Protein AF-C0C318-F1 (afdb_monomer)

Solvent-accessible surface area (backbone atoms only — not comparable to full-atom values): 5158 Å² total; per-residue (Å²): 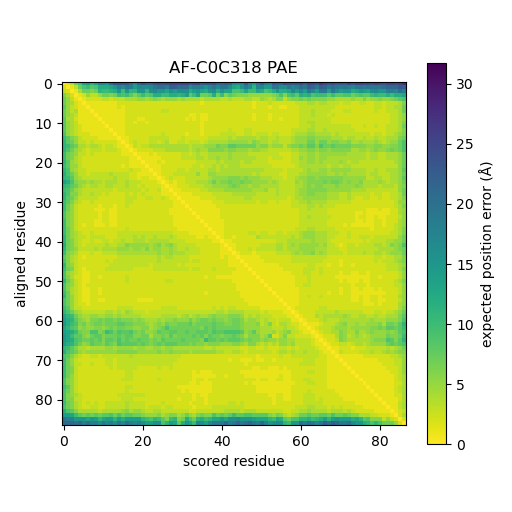132,86,80,73,52,61,55,56,47,51,19,55,76,49,66,44,95,42,62,64,38,59,56,80,40,34,90,83,37,42,70,47,45,42,55,51,59,74,69,53,64,68,83,81,52,56,60,67,46,40,52,51,41,35,23,59,58,67,76,38,60,65,78,76,48,64,80,53,86,47,51,65,53,34,52,52,50,46,45,54,53,52,61,67,67,77,117

Radius of gyration: 12.01 Å; Cα contacts (8 Å, |Δi|>4): 72; chains: 1; bounding box: 34×22×32 Å

Structure (mmCIF, N/CA/C/O backbone):
data_AF-C0C318-F1
#
_entry.id   AF-C0C318-F1
#
loop_
_atom_site.group_PDB
_atom_site.id
_atom_site.type_symbol
_atom_site.label_atom_id
_atom_site.label_alt_id
_atom_site.label_comp_id
_atom_site.label_asym_id
_atom_site.label_entity_id
_atom_site.label_seq_id
_atom_site.pdbx_PDB_ins_code
_atom_site.Cartn_x
_atom_site.Cartn_y
_atom_site.Cartn_z
_atom_site.occupancy
_atom_site.B_iso_or_equiv
_atom_site.auth_seq_id
_atom_site.auth_comp_id
_atom_site.auth_asym_id
_atom_site.auth_atom_id
_atom_site.pdbx_PDB_model_num
ATOM 1 N N . MET A 1 1 ? -19.241 -13.998 -10.034 1.00 41.66 1 MET A N 1
ATOM 2 C CA . MET A 1 1 ? -18.102 -13.164 -10.457 1.00 41.66 1 MET A CA 1
ATOM 3 C C . MET A 1 1 ? -17.192 -13.104 -9.246 1.00 41.66 1 MET A C 1
ATOM 5 O O . MET A 1 1 ? -17.657 -12.643 -8.210 1.00 41.66 1 MET A O 1
ATOM 9 N N . GLU A 1 2 ? -16.013 -13.722 -9.301 1.00 50.62 2 GLU A N 1
ATOM 10 C CA . GLU A 1 2 ? -15.070 -13.684 -8.176 1.00 50.62 2 GLU A CA 1
ATOM 11 C C . GLU A 1 2 ? -14.532 -12.262 -8.031 1.00 50.62 2 GLU A C 1
ATOM 13 O O . GLU A 1 2 ? -14.206 -11.608 -9.024 1.00 50.62 2 GLU A O 1
ATOM 18 N N . LYS A 1 3 ? -14.519 -11.755 -6.797 1.00 63.62 3 LYS A N 1
ATOM 19 C CA . LYS A 1 3 ? -13.93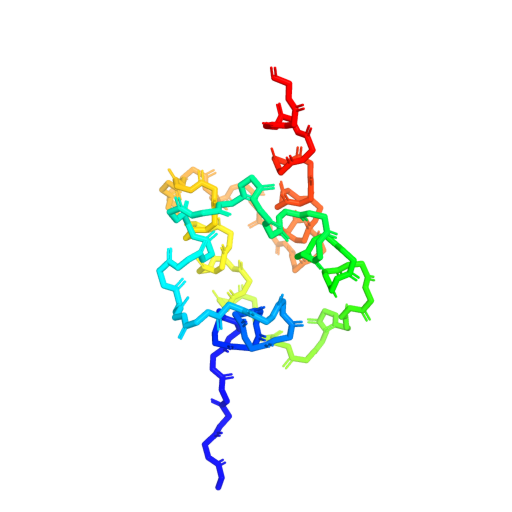3 -10.452 -6.501 1.00 63.62 3 LYS A CA 1
ATOM 20 C C . LYS A 1 3 ? -12.418 -10.619 -6.585 1.00 63.62 3 LYS A C 1
ATOM 22 O O . LYS A 1 3 ? -11.872 -11.469 -5.890 1.00 63.62 3 LYS A O 1
ATOM 27 N N . LYS A 1 4 ? -11.771 -9.842 -7.454 1.00 77.56 4 LYS A N 1
ATOM 28 C CA . LYS A 1 4 ? -10.309 -9.816 -7.570 1.00 77.56 4 LYS A CA 1
ATOM 29 C C . LYS A 1 4 ? -9.700 -9.410 -6.231 1.00 77.56 4 LYS A C 1
ATOM 31 O O . LYS A 1 4 ? -10.258 -8.550 -5.542 1.00 77.56 4 LYS A O 1
ATOM 36 N N . SER A 1 5 ? -8.579 -10.026 -5.874 1.00 89.81 5 SER A N 1
ATOM 37 C CA . SER A 1 5 ? -7.783 -9.583 -4.728 1.00 89.81 5 SER A CA 1
ATOM 38 C C . SER A 1 5 ? -7.308 -8.145 -4.944 1.00 89.81 5 SER A C 1
ATOM 40 O O . SER A 1 5 ? -7.211 -7.664 -6.078 1.00 89.81 5 SER A O 1
ATOM 42 N N . PHE A 1 6 ? -6.985 -7.445 -3.856 1.00 94.62 6 PHE A N 1
ATOM 43 C CA . PHE A 1 6 ? -6.524 -6.062 -3.959 1.00 94.62 6 PHE A CA 1
ATOM 44 C C . PHE A 1 6 ? -5.221 -5.946 -4.771 1.00 94.62 6 PHE A C 1
ATOM 46 O O . PHE A 1 6 ? -5.067 -5.023 -5.566 1.00 94.62 6 PHE A O 1
ATOM 53 N N . LEU A 1 7 ? -4.322 -6.929 -4.662 1.00 94.00 7 LEU A N 1
ATOM 54 C CA . LEU A 1 7 ? -3.104 -6.997 -5.473 1.00 94.00 7 LEU A CA 1
ATOM 55 C C . LEU A 1 7 ? -3.395 -7.197 -6.965 1.00 94.00 7 LEU A C 1
ATOM 57 O O . LEU A 1 7 ? -2.784 -6.536 -7.801 1.00 94.00 7 LEU A O 1
ATOM 61 N N . GLU A 1 8 ? -4.339 -8.067 -7.321 1.00 93.25 8 GLU A N 1
ATOM 62 C CA . GLU A 1 8 ? -4.737 -8.255 -8.722 1.00 93.25 8 GLU A CA 1
ATOM 63 C C . GLU A 1 8 ? -5.381 -6.998 -9.307 1.00 93.25 8 GLU A C 1
ATOM 65 O O . GLU A 1 8 ? -5.128 -6.662 -10.464 1.00 93.25 8 GLU A O 1
ATOM 70 N N . TYR A 1 9 ? -6.181 -6.290 -8.506 1.00 93.69 9 TYR A N 1
ATOM 71 C CA . TYR A 1 9 ? -6.723 -4.987 -8.880 1.00 93.69 9 TYR A CA 1
ATOM 72 C C . TYR A 1 9 ? -5.602 -3.978 -9.149 1.00 93.69 9 TYR A C 1
ATOM 74 O O . TYR A 1 9 ? -5.566 -3.390 -10.227 1.00 93.69 9 TYR A O 1
ATOM 82 N N . LEU A 1 10 ? -4.646 -3.830 -8.227 1.00 94.12 10 LEU A N 1
ATOM 83 C CA . LEU A 1 10 ? -3.519 -2.909 -8.400 1.00 94.12 10 LEU A CA 1
ATOM 84 C C . LEU A 1 10 ? -2.690 -3.241 -9.646 1.00 94.12 10 LEU A C 1
ATOM 86 O O . LEU A 1 10 ? -2.333 -2.335 -10.395 1.00 94.12 10 LEU A O 1
ATOM 90 N N . ALA A 1 11 ? -2.406 -4.524 -9.891 1.00 93.44 11 ALA A N 1
ATOM 91 C CA . ALA A 1 11 ? -1.654 -4.960 -11.066 1.00 93.44 11 ALA A CA 1
ATOM 92 C C . ALA A 1 11 ? -2.394 -4.610 -12.362 1.00 93.44 11 ALA A C 1
ATOM 94 O O . ALA A 1 11 ? -1.797 -4.068 -13.292 1.00 93.44 11 ALA A O 1
ATOM 95 N N . GLN A 1 12 ? -3.698 -4.883 -12.412 1.00 93.12 12 GLN A N 1
ATOM 96 C CA . GLN A 1 12 ? -4.514 -4.584 -13.580 1.00 93.12 12 GLN A CA 1
ATOM 97 C C 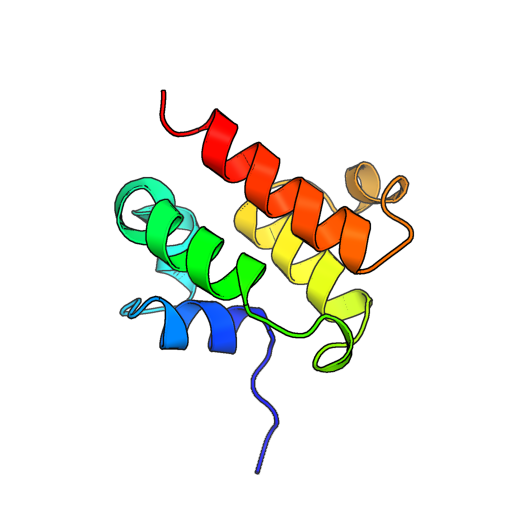. GLN A 1 12 ? -4.594 -3.079 -13.845 1.00 93.12 12 GLN A C 1
ATOM 99 O O . GLN A 1 12 ? -4.345 -2.649 -14.970 1.00 93.12 12 GLN A O 1
ATOM 104 N N . GLU A 1 13 ? -4.934 -2.284 -12.832 1.00 94.12 13 GLU A N 1
ATOM 105 C CA . GLU A 1 13 ? -5.132 -0.843 -13.001 1.00 94.12 13 GLU A CA 1
ATOM 106 C C . GLU A 1 13 ? -3.814 -0.117 -13.297 1.00 94.12 13 GLU A C 1
ATOM 108 O O . GLU A 1 13 ? -3.789 0.841 -14.069 1.00 94.12 13 GLU A O 1
ATOM 113 N N . ALA A 1 14 ? -2.686 -0.601 -12.763 1.00 92.12 14 ALA A N 1
ATOM 114 C CA . ALA A 1 14 ? -1.367 -0.061 -13.091 1.00 92.12 14 ALA A CA 1
ATOM 115 C C . ALA A 1 14 ? -0.908 -0.428 -14.514 1.00 92.12 14 ALA A C 1
ATOM 117 O O . ALA A 1 14 ? 0.030 0.192 -15.030 1.00 92.12 14 ALA A O 1
ATOM 118 N N . GLY A 1 15 ? -1.561 -1.407 -15.152 1.00 92.00 15 GLY A N 1
ATOM 119 C CA . GLY A 1 15 ? -1.192 -1.936 -16.463 1.00 92.00 15 GLY A CA 1
ATOM 120 C C . GLY A 1 15 ? 0.004 -2.888 -16.421 1.00 92.00 15 GLY A C 1
ATOM 121 O O . GLY A 1 15 ? 0.760 -2.946 -17.389 1.00 92.00 15 GLY A O 1
ATOM 122 N N . CYS A 1 16 ? 0.207 -3.590 -15.304 1.00 91.00 16 CYS A N 1
ATOM 123 C CA . CYS A 1 16 ? 1.226 -4.628 -15.179 1.00 91.00 16 CYS A CA 1
ATOM 124 C C . CYS A 1 16 ? 0.886 -5.845 -16.055 1.00 91.00 16 CYS A C 1
ATOM 126 O O . CYS A 1 16 ? -0.280 -6.224 -16.174 1.00 91.00 16 CYS A O 1
ATOM 128 N N . ASP A 1 17 ? 1.908 -6.507 -16.603 1.00 86.19 17 ASP A N 1
ATOM 129 C CA . ASP A 1 17 ? 1.724 -7.745 -17.371 1.00 86.19 17 ASP A CA 1
ATOM 130 C C . ASP A 1 17 ? 1.385 -8.920 -16.436 1.00 86.19 17 ASP A C 1
ATOM 132 O O . ASP A 1 17 ? 0.660 -9.848 -16.805 1.00 86.19 17 ASP A O 1
ATOM 136 N N . CYS A 1 18 ? 1.904 -8.883 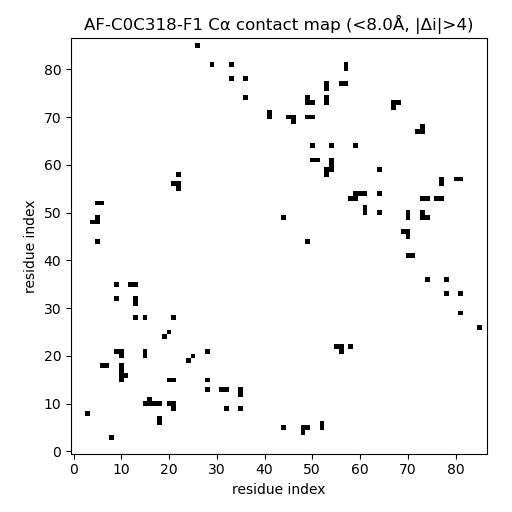-15.205 1.00 88.62 18 CYS A N 1
ATOM 137 C CA . CYS A 1 18 ? 1.639 -9.876 -14.171 1.00 88.62 18 CYS A CA 1
ATOM 138 C C . CYS A 1 18 ? 1.720 -9.291 -12.751 1.00 88.62 18 CYS A C 1
ATOM 140 O O . CYS A 1 18 ? 2.339 -8.255 -12.515 1.00 88.62 18 CYS A O 1
ATOM 142 N N . LEU A 1 19 ? 1.142 -9.997 -11.770 1.00 91.19 19 LEU A N 1
ATOM 143 C CA . LEU A 1 19 ? 1.143 -9.571 -10.362 1.00 91.19 19 LEU A CA 1
ATOM 144 C C . LEU A 1 19 ? 2.567 -9.370 -9.820 1.00 91.19 19 LEU A C 1
ATOM 146 O O . LEU A 1 19 ? 2.812 -8.422 -9.082 1.00 91.19 19 LEU A O 1
ATOM 150 N N . SER A 1 20 ? 3.532 -10.198 -10.235 1.00 90.50 20 SER A N 1
ATOM 151 C CA . SER A 1 20 ? 4.928 -10.048 -9.814 1.00 90.50 20 SER A CA 1
ATOM 152 C C . SER A 1 20 ? 5.583 -8.742 -10.262 1.00 90.50 20 SER A C 1
ATOM 154 O O . SER A 1 20 ? 6.539 -8.312 -9.618 1.00 90.50 20 SER A O 1
ATOM 156 N N . ASP A 1 21 ? 5.079 -8.070 -11.302 1.00 90.50 21 ASP A N 1
ATOM 157 C CA . ASP A 1 21 ? 5.622 -6.774 -11.730 1.00 90.50 21 ASP A CA 1
ATOM 158 C C . ASP A 1 21 ? 5.397 -5.679 -10.684 1.00 90.50 21 ASP A C 1
ATOM 160 O O . ASP A 1 21 ? 6.228 -4.774 -10.573 1.00 90.50 21 ASP A O 1
ATOM 164 N N . LEU A 1 22 ? 4.350 -5.806 -9.856 1.00 89.69 22 LEU A N 1
ATOM 165 C CA . LEU A 1 22 ? 4.109 -4.919 -8.715 1.00 89.69 22 LEU A CA 1
ATOM 166 C C . LEU A 1 22 ? 5.256 -4.920 -7.703 1.00 89.69 22 LEU A C 1
ATOM 168 O O . LEU A 1 22 ? 5.352 -3.979 -6.924 1.00 89.69 22 LEU A O 1
ATOM 172 N N . ARG A 1 23 ? 6.102 -5.959 -7.684 1.00 87.69 23 ARG A N 1
ATOM 173 C CA . ARG A 1 23 ? 7.291 -6.050 -6.824 1.00 87.69 23 ARG A CA 1
ATOM 174 C C . ARG A 1 23 ? 8.587 -5.954 -7.625 1.00 87.69 23 ARG A C 1
ATOM 176 O O . ARG A 1 23 ? 9.488 -5.217 -7.249 1.00 87.69 23 ARG A O 1
ATOM 183 N N . LEU A 1 24 ? 8.686 -6.674 -8.741 1.00 88.50 24 LEU A N 1
ATOM 184 C CA . LEU A 1 24 ? 9.930 -6.817 -9.506 1.00 88.50 24 LEU A CA 1
ATOM 185 C C . LEU A 1 24 ? 10.231 -5.632 -10.433 1.00 88.50 24 LEU A C 1
ATOM 187 O O . LEU A 1 24 ? 11.378 -5.461 -10.837 1.00 88.50 24 LEU A O 1
ATOM 191 N N . ARG A 1 25 ? 9.220 -4.834 -10.798 1.00 88.50 25 ARG A N 1
ATOM 192 C CA . ARG A 1 25 ? 9.352 -3.691 -11.720 1.00 88.50 25 ARG A CA 1
ATOM 193 C C . ARG A 1 25 ? 8.785 -2.405 -11.127 1.00 88.50 25 ARG A C 1
ATOM 195 O O . ARG A 1 25 ? 8.281 -1.551 -11.850 1.00 88.50 25 ARG A O 1
ATOM 202 N N . GLN A 1 26 ? 8.861 -2.250 -9.808 1.00 86.00 26 GLN A N 1
ATOM 203 C CA . GLN A 1 26 ? 8.250 -1.119 -9.103 1.00 86.00 26 GLN A CA 1
ATOM 204 C C . GLN A 1 26 ? 8.682 0.249 -9.613 1.00 86.00 26 GLN A C 1
ATOM 206 O O . GLN A 1 26 ? 7.859 1.153 -9.667 1.00 86.00 26 GLN A O 1
ATOM 211 N N . GLU A 1 27 ? 9.927 0.414 -10.048 1.00 87.38 27 GLU A N 1
ATOM 212 C CA . GLU A 1 27 ? 10.403 1.679 -10.621 1.00 87.38 27 GLU A CA 1
ATOM 213 C C . GLU A 1 27 ? 9.561 2.121 -11.830 1.00 87.38 27 GLU A C 1
ATOM 215 O O . GLU A 1 27 ? 9.261 3.303 -11.983 1.00 87.38 27 GLU A O 1
ATOM 220 N N . GLN A 1 28 ? 9.100 1.165 -12.641 1.00 89.50 28 GLN A N 1
ATOM 221 C CA . GLN A 1 28 ? 8.282 1.414 -13.827 1.00 89.50 28 GLN A CA 1
ATOM 222 C C . GLN A 1 28 ? 6.830 1.785 -13.480 1.00 89.50 28 GLN A C 1
ATOM 224 O O . GLN A 1 28 ? 6.194 2.538 -14.219 1.00 89.50 28 GLN A O 1
ATOM 229 N N . TRP A 1 29 ? 6.298 1.259 -12.373 1.00 89.81 29 TRP A N 1
ATOM 230 C CA . TRP A 1 29 ? 4.863 1.318 -12.060 1.00 89.81 29 TRP A CA 1
ATOM 231 C C . TRP A 1 29 ? 4.526 2.157 -10.824 1.00 89.81 29 TRP A C 1
ATOM 233 O O . TRP A 1 29 ? 3.367 2.517 -10.650 1.00 89.81 29 TRP A O 1
ATOM 243 N N . SER A 1 30 ? 5.509 2.526 -9.999 1.00 90.12 30 SER A N 1
ATOM 244 C CA . SER A 1 30 ? 5.320 3.205 -8.706 1.00 90.12 30 SER A CA 1
ATOM 245 C C . SER A 1 30 ? 4.445 4.451 -8.805 1.00 90.12 30 SER A C 1
ATOM 247 O O . SER A 1 30 ? 3.524 4.609 -8.015 1.00 90.12 30 SER A O 1
ATOM 249 N N . SER A 1 31 ? 4.672 5.316 -9.797 1.00 91.62 31 SER A N 1
ATOM 250 C CA . SER A 1 31 ? 3.850 6.518 -9.993 1.00 91.62 31 SER A CA 1
ATOM 251 C C . SER A 1 31 ? 2.387 6.193 -10.304 1.00 91.62 31 SER A C 1
ATOM 253 O O . SER A 1 31 ? 1.510 6.853 -9.762 1.00 91.62 31 SER A O 1
ATOM 255 N N . ARG A 1 32 ? 2.121 5.157 -11.111 1.00 93.94 32 ARG A N 1
ATOM 256 C CA . ARG A 1 32 ? 0.749 4.706 -11.399 1.00 93.94 32 ARG A CA 1
ATOM 257 C C . ARG A 1 32 ? 0.111 4.057 -10.178 1.00 93.94 32 ARG A C 1
ATOM 259 O O . ARG A 1 32 ? -1.038 4.336 -9.874 1.00 93.94 32 ARG A O 1
ATOM 266 N N . ILE A 1 33 ? 0.860 3.223 -9.457 1.00 93.50 33 ILE A N 1
ATOM 267 C CA . ILE A 1 33 ? 0.365 2.566 -8.243 1.00 93.50 33 ILE A CA 1
ATOM 268 C C . ILE A 1 33 ? 0.012 3.611 -7.179 1.00 93.50 33 ILE A C 1
ATOM 270 O O . ILE A 1 33 ? -1.043 3.502 -6.564 1.00 93.50 33 ILE A O 1
ATOM 274 N N . ILE A 1 34 ? 0.834 4.650 -7.001 1.00 95.06 34 ILE A N 1
ATOM 275 C CA . ILE A 1 34 ? 0.527 5.772 -6.102 1.00 95.06 34 ILE A CA 1
ATOM 276 C C . ILE A 1 34 ? -0.766 6.473 -6.533 1.00 95.06 34 ILE A C 1
ATOM 278 O O . ILE A 1 34 ? -1.652 6.632 -5.703 1.00 95.06 34 ILE A O 1
ATOM 282 N N . GLU A 1 35 ? -0.915 6.824 -7.813 1.00 95.56 35 GLU A N 1
ATOM 283 C CA . GLU A 1 35 ? -2.133 7.469 -8.329 1.00 95.56 35 GLU A CA 1
ATOM 284 C C . GLU A 1 35 ? -3.388 6.609 -8.084 1.00 95.56 35 GLU A C 1
ATOM 286 O O . GLU A 1 35 ? -4.420 7.109 -7.632 1.00 95.56 35 GLU A O 1
ATOM 291 N N . ILE A 1 36 ? -3.302 5.296 -8.314 1.00 95.44 36 ILE A N 1
ATOM 292 C CA . ILE A 1 36 ? -4.399 4.357 -8.034 1.00 95.44 36 ILE A CA 1
ATOM 293 C C . ILE A 1 36 ? -4.712 4.332 -6.538 1.00 95.44 36 ILE A C 1
ATOM 295 O O . ILE A 1 36 ? -5.876 4.414 -6.147 1.00 95.44 36 ILE A O 1
ATOM 299 N N . LEU A 1 37 ? -3.684 4.245 -5.690 1.00 95.50 37 LEU A N 1
ATOM 300 C CA . LEU A 1 37 ? -3.846 4.238 -4.240 1.00 95.50 37 LEU A CA 1
ATOM 301 C C . LEU A 1 37 ? -4.462 5.539 -3.738 1.00 95.50 37 LEU A C 1
ATOM 303 O O . LEU A 1 37 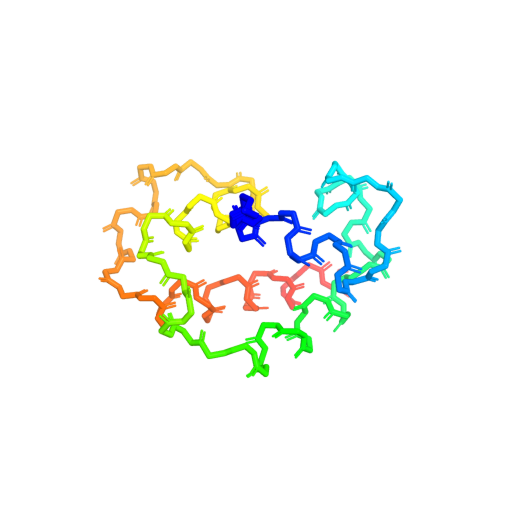? -5.304 5.480 -2.851 1.00 95.50 37 LEU A O 1
ATOM 307 N N . GLU A 1 38 ? -4.099 6.698 -4.283 1.00 95.19 38 GLU A N 1
ATOM 308 C CA . GLU A 1 38 ? -4.679 7.992 -3.913 1.00 95.19 38 GLU A CA 1
ATOM 309 C C . GLU A 1 38 ? -6.186 8.041 -4.191 1.00 95.19 38 GLU A C 1
ATOM 311 O O . GLU A 1 38 ? -6.934 8.527 -3.336 1.00 95.19 38 GLU A O 1
ATOM 316 N N . ASN A 1 39 ? -6.628 7.451 -5.305 1.00 95.12 39 ASN A N 1
ATOM 317 C CA . ASN A 1 39 ? -8.016 7.490 -5.768 1.00 95.12 39 ASN A CA 1
ATOM 318 C C . ASN A 1 39 ? -8.897 6.326 -5.284 1.00 95.12 39 ASN A C 1
ATOM 320 O O . ASN A 1 39 ? -10.119 6.468 -5.281 1.00 95.12 39 ASN A O 1
ATOM 324 N N . VAL A 1 40 ? -8.324 5.189 -4.872 1.00 93.81 40 VAL A N 1
ATOM 325 C CA . VAL A 1 40 ? -9.120 4.048 -4.391 1.00 93.81 40 VAL A CA 1
ATOM 326 C C . VAL A 1 40 ? -9.810 4.378 -3.063 1.00 93.81 40 VAL A C 1
ATOM 328 O O . VAL A 1 40 ? -9.194 4.925 -2.136 1.00 93.81 40 VAL A O 1
ATOM 331 N N . ASP A 1 41 ? -11.091 4.019 -2.964 1.00 93.06 41 ASP A N 1
ATOM 332 C CA . ASP A 1 41 ? -11.837 4.080 -1.712 1.00 93.06 41 ASP A CA 1
ATOM 333 C C . ASP A 1 41 ? -11.366 2.948 -0.787 1.00 93.06 41 ASP A C 1
ATOM 335 O O . ASP A 1 41 ? -11.389 1.763 -1.129 1.00 93.06 41 ASP A O 1
ATOM 339 N N . THR A 1 42 ? -10.935 3.313 0.421 1.00 91.81 42 THR A N 1
ATOM 340 C CA . THR A 1 42 ? -10.475 2.355 1.430 1.00 91.81 42 THR A CA 1
ATOM 341 C C . THR A 1 42 ? -11.559 1.358 1.838 1.00 91.81 42 THR A C 1
ATOM 343 O O . THR A 1 42 ? -11.229 0.270 2.312 1.00 91.81 42 THR A O 1
ATOM 346 N N . GLU A 1 43 ? -12.839 1.675 1.638 1.00 92.50 43 GLU A N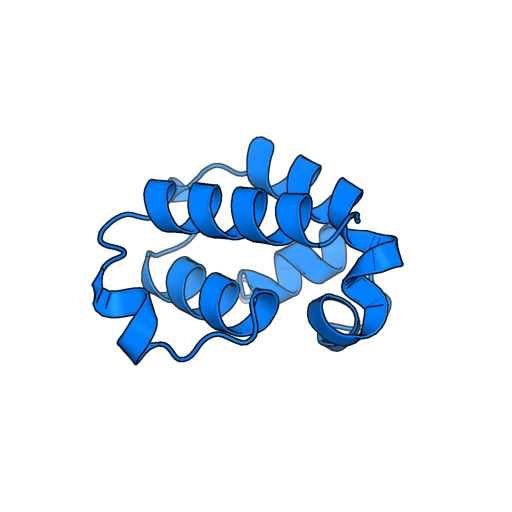 1
ATOM 347 C CA . GLU A 1 43 ? -13.952 0.784 1.972 1.00 92.50 43 GLU A CA 1
ATOM 348 C C . GLU A 1 43 ? -14.223 -0.311 0.934 1.00 92.50 43 GLU A C 1
ATOM 350 O O . GLU A 1 43 ? -14.908 -1.285 1.258 1.00 92.50 43 GLU A O 1
ATOM 355 N N . GLU A 1 44 ? -13.620 -0.247 -0.258 1.00 92.06 44 GLU A N 1
ATOM 356 C CA . GLU A 1 44 ? -13.768 -1.304 -1.266 1.00 92.06 44 GLU A CA 1
ATOM 357 C C . GLU A 1 44 ? -13.120 -2.628 -0.852 1.00 92.06 44 GLU A C 1
ATOM 359 O O . GLU A 1 44 ? -13.597 -3.695 -1.249 1.00 92.06 44 GLU A O 1
ATOM 364 N N . TYR A 1 45 ? -12.072 -2.582 -0.030 1.00 93.31 45 TYR A N 1
ATOM 365 C CA . TYR A 1 45 ? -11.303 -3.753 0.393 1.00 93.31 45 TYR A CA 1
ATOM 366 C C . TYR A 1 45 ? -11.288 -3.897 1.916 1.00 93.31 45 TYR A C 1
ATOM 368 O O . TYR A 1 45 ? -11.380 -2.917 2.671 1.00 93.31 45 TYR A O 1
ATOM 376 N N . VAL A 1 46 ? -11.199 -5.140 2.395 1.00 94.19 46 VAL A N 1
ATOM 377 C CA . VAL A 1 46 ? -11.131 -5.402 3.839 1.00 94.19 46 VAL A CA 1
ATOM 378 C C . VAL A 1 46 ? -9.723 -5.121 4.354 1.00 94.19 46 VAL A C 1
ATOM 380 O O . VAL A 1 46 ? -8.754 -5.091 3.604 1.00 94.19 46 VAL A O 1
ATOM 383 N N . PHE A 1 47 ? -9.582 -4.899 5.660 1.00 94.12 47 PHE A N 1
ATOM 384 C CA . PHE A 1 47 ? -8.288 -4.523 6.236 1.00 94.12 47 PHE A CA 1
ATOM 385 C C . PHE A 1 47 ? -7.186 -5.582 6.035 1.00 94.12 47 PHE A C 1
ATOM 387 O O . PHE A 1 47 ? -6.017 -5.223 5.916 1.00 94.12 47 PHE A O 1
ATOM 394 N N . SER A 1 48 ? -7.544 -6.869 5.951 1.00 92.12 48 SER A N 1
ATOM 395 C CA . SER A 1 48 ? -6.588 -7.937 5.627 1.00 92.12 48 SER A CA 1
ATOM 396 C C . SER A 1 48 ? -5.979 -7.775 4.236 1.00 92.12 48 SER A C 1
ATOM 398 O O . SER A 1 48 ? -4.775 -7.958 4.103 1.00 92.12 48 SER A O 1
ATOM 400 N N . ASP A 1 49 ? -6.771 -7.356 3.245 1.00 94.50 49 ASP A N 1
ATOM 401 C CA . ASP A 1 49 ? -6.297 -7.140 1.872 1.00 94.50 49 ASP A CA 1
ATOM 402 C C . ASP A 1 49 ? -5.282 -5.993 1.830 1.00 94.50 49 ASP A C 1
ATOM 404 O O . ASP A 1 49 ? -4.253 -6.076 1.166 1.00 94.50 49 ASP A O 1
ATOM 408 N N . TRP A 1 50 ? -5.549 -4.927 2.592 1.00 95.06 50 TRP A N 1
ATOM 409 C CA . TRP A 1 50 ? -4.627 -3.804 2.744 1.00 95.06 50 TRP A CA 1
ATOM 410 C C . TRP A 1 50 ? -3.312 -4.237 3.395 1.00 95.06 50 TRP A C 1
ATOM 412 O O . TRP A 1 50 ? -2.252 -3.892 2.885 1.00 95.06 50 TRP A O 1
ATOM 422 N N . LYS A 1 51 ? -3.358 -5.029 4.476 1.00 93.44 51 LYS A N 1
ATOM 423 C CA . LYS A 1 51 ? -2.144 -5.559 5.120 1.00 93.44 51 LYS A CA 1
ATOM 424 C C . LYS A 1 51 ? -1.339 -6.471 4.196 1.00 93.44 51 LYS A C 1
ATOM 426 O O . LYS A 1 51 ? -0.113 -6.374 4.174 1.00 93.44 51 LYS A O 1
ATOM 431 N N . GLU A 1 52 ? -2.011 -7.342 3.449 1.00 93.31 52 GLU A N 1
ATOM 432 C CA . GLU A 1 52 ? -1.374 -8.217 2.465 1.00 93.31 52 GLU A CA 1
ATOM 433 C C . GLU A 1 52 ? -0.701 -7.399 1.361 1.00 93.31 52 GLU A C 1
ATOM 435 O O . GLU A 1 52 ? 0.482 -7.601 1.085 1.00 93.31 52 GLU A O 1
ATOM 440 N N . ALA A 1 53 ? -1.412 -6.423 0.790 1.00 94.56 53 ALA A N 1
ATOM 441 C CA . ALA A 1 53 ? -0.865 -5.550 -0.238 1.00 94.56 53 ALA A CA 1
ATOM 442 C C . ALA A 1 53 ? 0.323 -4.733 0.276 1.00 94.56 53 ALA A C 1
ATOM 444 O O . ALA A 1 53 ? 1.333 -4.636 -0.419 1.00 94.56 53 ALA A O 1
ATOM 445 N N . THR A 1 54 ? 0.248 -4.203 1.502 1.00 95.12 54 THR A N 1
ATOM 446 C CA . THR A 1 54 ? 1.381 -3.522 2.133 1.00 95.12 54 THR A CA 1
ATOM 447 C C . THR A 1 54 ? 2.581 -4.454 2.233 1.00 95.12 54 THR A C 1
ATOM 449 O O . THR A 1 54 ? 3.637 -4.121 1.708 1.00 95.12 54 THR A O 1
ATOM 452 N N . SER A 1 55 ? 2.412 -5.636 2.829 1.00 94.50 55 SER A N 1
ATOM 453 C CA . SER A 1 55 ? 3.500 -6.605 2.991 1.00 94.50 55 SER A CA 1
ATOM 454 C C . SER A 1 55 ? 4.140 -6.980 1.655 1.00 94.50 55 SER A C 1
ATOM 456 O O . SER A 1 55 ? 5.365 -6.963 1.525 1.00 94.50 55 SER A O 1
ATOM 458 N N . TYR A 1 56 ? 3.311 -7.242 0.644 1.00 94.31 56 TYR A N 1
ATOM 459 C CA . TYR A 1 56 ? 3.755 -7.633 -0.687 1.00 94.31 56 TYR A CA 1
ATOM 460 C C . TYR A 1 56 ? 4.523 -6.520 -1.410 1.00 94.31 56 TYR A C 1
ATOM 462 O O . TYR A 1 56 ? 5.585 -6.767 -1.985 1.00 94.31 56 TYR A O 1
ATOM 470 N N . LEU A 1 57 ? 3.988 -5.295 -1.395 1.00 93.12 57 LEU A N 1
ATOM 471 C CA . LEU A 1 57 ? 4.559 -4.160 -2.116 1.00 93.12 57 LEU A CA 1
ATOM 472 C C . LEU A 1 57 ? 5.822 -3.634 -1.439 1.00 93.12 57 LEU A C 1
ATOM 474 O O . LEU A 1 57 ? 6.763 -3.258 -2.125 1.00 93.12 57 LEU A O 1
ATOM 478 N N . THR A 1 58 ? 5.878 -3.611 -0.113 1.00 91.69 58 THR A N 1
ATOM 479 C CA . THR A 1 58 ? 7.023 -3.029 0.600 1.00 91.69 58 THR A CA 1
ATOM 480 C C . THR A 1 58 ? 8.069 -4.069 0.998 1.00 91.69 58 THR A C 1
ATOM 482 O O . THR A 1 58 ? 9.035 -3.727 1.683 1.00 91.69 58 THR A O 1
ATOM 485 N N . ASP A 1 59 ? 7.870 -5.332 0.599 1.00 90.25 59 ASP A N 1
ATOM 486 C CA . ASP A 1 59 ? 8.675 -6.495 0.999 1.00 90.25 59 ASP A CA 1
ATOM 487 C C . ASP A 1 59 ? 8.913 -6.533 2.517 1.00 90.25 59 ASP A C 1
ATOM 489 O O . ASP A 1 59 ? 10.017 -6.763 3.009 1.00 90.25 59 ASP A O 1
ATOM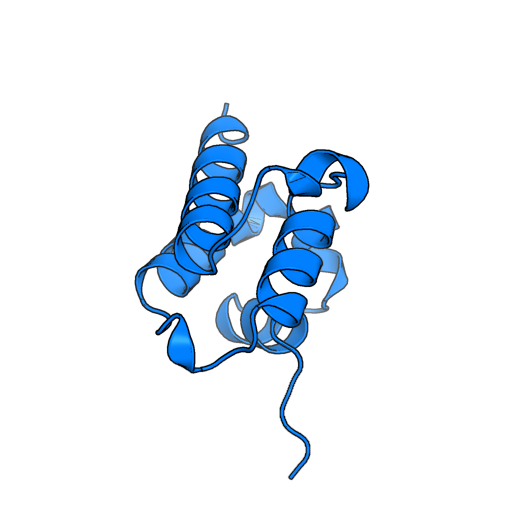 493 N N . THR A 1 60 ? 7.870 -6.179 3.269 1.00 89.88 60 THR A N 1
ATOM 494 C CA . THR A 1 60 ? 7.916 -6.021 4.723 1.00 89.88 60 THR A CA 1
ATOM 495 C C . THR A 1 60 ? 7.103 -7.124 5.373 1.00 89.88 60 THR A C 1
ATOM 497 O O . THR A 1 60 ? 5.940 -7.334 5.027 1.00 89.88 60 THR A O 1
ATOM 500 N N . ASP A 1 61 ? 7.694 -7.812 6.347 1.00 87.31 61 ASP A N 1
ATOM 501 C CA . ASP A 1 61 ? 7.006 -8.853 7.106 1.00 87.31 61 ASP A CA 1
ATOM 502 C C . ASP A 1 61 ? 5.746 -8.326 7.804 1.00 87.31 61 ASP A C 1
ATOM 504 O O . ASP A 1 61 ? 5.744 -7.256 8.419 1.00 87.31 61 ASP A O 1
ATOM 508 N N . LEU A 1 62 ? 4.678 -9.129 7.788 1.00 82.94 62 LEU A N 1
ATOM 509 C CA . LEU A 1 62 ? 3.400 -8.785 8.422 1.00 82.94 62 LEU A CA 1
ATOM 510 C C . LEU A 1 62 ? 3.531 -8.465 9.920 1.00 82.94 62 LEU A C 1
ATOM 512 O O . LEU A 1 62 ? 2.772 -7.643 10.427 1.00 82.94 62 LEU A O 1
ATOM 516 N N . SER A 1 63 ? 4.502 -9.066 10.614 1.00 82.25 63 SER A N 1
ATOM 517 C CA . SER A 1 63 ? 4.785 -8.796 12.032 1.00 82.25 63 SER A CA 1
ATOM 518 C C . SER A 1 63 ? 5.313 -7.379 12.275 1.00 82.25 63 SER A C 1
ATOM 520 O O . SER A 1 63 ? 5.035 -6.782 13.312 1.00 82.25 63 SER A O 1
ATOM 522 N N . ILE A 1 64 ? 6.032 -6.797 11.310 1.00 80.81 64 ILE A N 1
ATOM 523 C CA . ILE A 1 64 ? 6.488 -5.400 11.360 1.00 80.81 64 ILE A CA 1
ATOM 524 C C . ILE A 1 64 ? 5.292 -4.459 11.139 1.00 80.81 64 ILE A C 1
ATOM 526 O O . ILE A 1 64 ? 5.214 -3.382 11.732 1.00 80.81 64 ILE A O 1
ATOM 530 N N . LEU A 1 65 ? 4.305 -4.900 10.354 1.00 84.12 65 LEU A N 1
ATOM 531 C CA . LEU A 1 65 ? 3.067 -4.171 10.063 1.00 84.12 65 LEU A CA 1
ATOM 532 C C . LEU A 1 65 ? 2.018 -4.270 11.185 1.00 84.12 65 LEU A C 1
ATOM 534 O O . LEU A 1 65 ? 0.900 -3.770 11.036 1.00 84.12 65 LEU A O 1
ATOM 538 N N . ASP A 1 66 ? 2.341 -4.870 12.334 1.00 83.50 66 ASP A N 1
ATOM 539 C CA . ASP A 1 66 ? 1.436 -4.903 13.489 1.00 83.50 66 ASP A CA 1
ATOM 540 C C . ASP A 1 66 ? 1.163 -3.516 14.082 1.00 83.50 66 ASP A C 1
ATOM 542 O O . ASP A 1 66 ? 0.137 -3.328 14.744 1.00 83.50 66 ASP A O 1
ATOM 546 N N . GLY A 1 67 ? 2.023 -2.533 13.800 1.00 86.00 67 GLY A N 1
ATOM 547 C CA . GLY A 1 67 ? 1.787 -1.122 14.112 1.00 86.00 67 GLY A CA 1
ATOM 548 C C . GLY A 1 67 ? 0.666 -0.478 13.289 1.00 86.00 67 GLY A C 1
ATOM 549 O O . GLY A 1 67 ? 0.058 0.476 13.759 1.00 86.00 67 GLY A O 1
ATOM 550 N N . ILE A 1 68 ? 0.340 -1.023 12.112 1.00 92.81 68 ILE A N 1
ATOM 551 C CA . ILE A 1 68 ? -0.734 -0.530 11.243 1.00 92.81 68 ILE A CA 1
ATOM 552 C C . ILE A 1 68 ? -2.068 -1.074 11.760 1.00 92.81 68 ILE A C 1
ATOM 554 O O . ILE A 1 68 ? -2.258 -2.295 11.860 1.00 92.81 68 ILE A O 1
ATOM 558 N N . LYS A 1 69 ? -2.998 -0.177 12.104 1.00 92.69 69 LYS A N 1
ATOM 559 C CA . LYS A 1 69 ? -4.304 -0.503 12.704 1.00 92.69 69 LYS A CA 1
ATOM 560 C C . LYS A 1 69 ? -5.485 -0.161 11.803 1.00 92.69 69 LYS A C 1
ATOM 562 O O . LYS A 1 69 ? -6.587 -0.649 12.049 1.00 92.69 69 LYS A O 1
ATOM 567 N N . THR A 1 70 ? -5.271 0.650 10.773 1.00 95.19 70 THR A N 1
ATOM 568 C CA . THR A 1 70 ? -6.331 1.131 9.884 1.00 95.19 70 THR A CA 1
ATOM 569 C C . THR A 1 70 ? -5.959 0.986 8.410 1.00 95.19 70 THR A C 1
ATOM 571 O O . THR A 1 70 ? -4.789 1.005 8.032 1.00 95.19 70 THR A O 1
ATOM 574 N N . LYS A 1 71 ? -6.979 0.878 7.549 1.00 95.88 71 LYS A N 1
ATOM 575 C CA . LYS A 1 71 ? -6.804 0.838 6.085 1.00 95.88 71 LYS A CA 1
ATOM 576 C C . LYS A 1 71 ? -6.113 2.102 5.559 1.00 95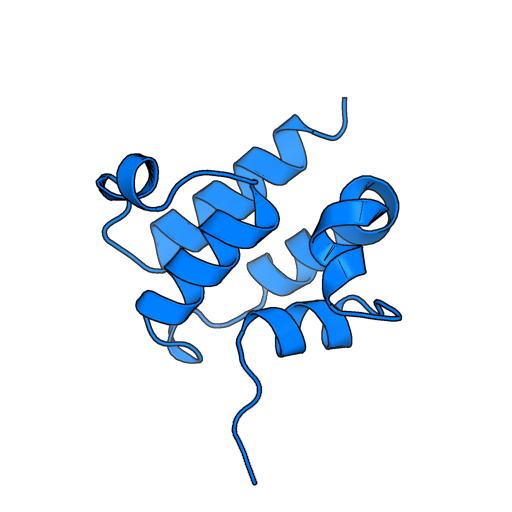.88 71 LYS A C 1
ATOM 578 O O . LYS A 1 71 ? -5.313 2.034 4.635 1.00 95.88 71 LYS A O 1
ATOM 583 N N . LYS A 1 72 ? -6.394 3.247 6.190 1.00 95.31 72 LYS A N 1
ATOM 584 C CA . LYS A 1 72 ? -5.772 4.533 5.869 1.00 95.31 72 LYS A CA 1
ATOM 585 C C . LYS A 1 72 ? -4.271 4.528 6.168 1.00 95.31 72 LYS A C 1
ATOM 587 O O . LYS A 1 72 ? -3.500 4.884 5.289 1.00 95.31 72 LYS A O 1
ATOM 592 N N . GLU A 1 73 ? -3.862 4.054 7.345 1.00 95.50 73 GLU A N 1
ATOM 593 C CA . GLU A 1 73 ? -2.436 3.915 7.684 1.00 95.50 73 GLU A CA 1
ATOM 594 C C . GLU A 1 73 ? -1.717 2.954 6.726 1.00 95.50 73 GLU A C 1
ATOM 596 O O . GLU A 1 73 ? -0.588 3.218 6.332 1.00 95.50 73 GLU A O 1
ATOM 601 N N . ALA A 1 74 ? -2.370 1.861 6.307 1.00 95.69 74 ALA A N 1
ATOM 602 C CA . ALA A 1 74 ? -1.809 0.938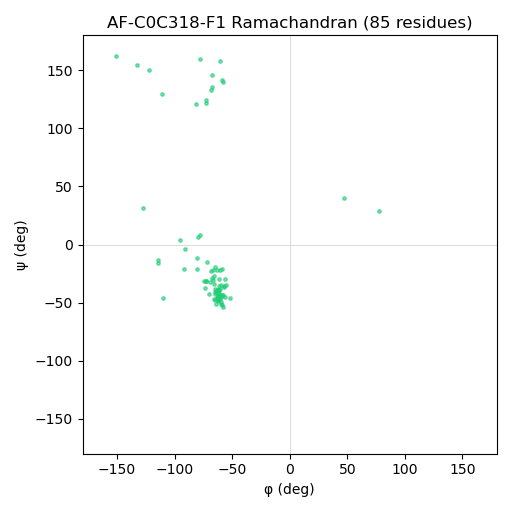 5.317 1.00 95.69 74 ALA A CA 1
ATOM 603 C C . ALA A 1 74 ? -1.581 1.619 3.956 1.00 95.69 74 ALA A C 1
ATOM 605 O O . ALA A 1 74 ? -0.512 1.476 3.362 1.00 95.69 74 ALA A O 1
ATOM 606 N N . LYS A 1 75 ? -2.571 2.391 3.484 1.00 96.44 75 LYS A N 1
ATOM 607 C CA . LYS A 1 75 ? -2.485 3.203 2.260 1.00 96.44 75 LYS A CA 1
ATOM 608 C C . LYS A 1 75 ? -1.346 4.220 2.338 1.00 96.44 75 LYS A C 1
ATOM 610 O O . LYS A 1 75 ? -0.507 4.251 1.442 1.00 96.44 75 LYS A O 1
ATOM 615 N N . GLU A 1 76 ? -1.306 5.016 3.404 1.00 95.69 76 GLU A N 1
ATOM 616 C CA . GLU A 1 76 ? -0.272 6.036 3.625 1.00 95.69 76 GLU A CA 1
ATOM 617 C C . GLU A 1 76 ? 1.125 5.404 3.673 1.00 95.69 76 GLU A C 1
ATOM 619 O O . GLU A 1 76 ? 2.025 5.856 2.970 1.00 95.69 76 GLU A O 1
ATOM 624 N N . TYR A 1 77 ? 1.282 4.282 4.383 1.00 95.50 77 TYR A N 1
ATOM 625 C CA . TYR A 1 77 ? 2.553 3.563 4.462 1.00 95.50 77 TYR A CA 1
ATOM 626 C C . TYR A 1 77 ? 3.063 3.101 3.089 1.00 95.50 77 TYR A C 1
ATOM 628 O O . TYR A 1 77 ? 4.246 3.268 2.792 1.00 95.50 77 TYR A O 1
ATOM 636 N N . ILE A 1 78 ? 2.195 2.533 2.239 1.00 95.06 78 ILE A N 1
ATOM 637 C CA . ILE A 1 78 ? 2.596 2.098 0.890 1.00 95.06 78 ILE A CA 1
ATOM 638 C C . ILE A 1 78 ? 3.066 3.299 0.061 1.00 95.06 78 ILE A C 1
ATOM 640 O O . ILE A 1 78 ? 4.115 3.222 -0.581 1.00 95.06 78 ILE A O 1
ATOM 644 N N . ILE A 1 79 ? 2.311 4.402 0.079 1.00 95.31 79 ILE A N 1
ATOM 645 C CA . ILE A 1 79 ? 2.632 5.609 -0.695 1.00 95.31 79 ILE A CA 1
ATOM 646 C C . ILE A 1 79 ? 3.968 6.206 -0.233 1.00 95.31 79 ILE A C 1
ATOM 648 O O . ILE A 1 79 ? 4.840 6.474 -1.065 1.00 95.31 79 ILE A O 1
ATOM 652 N N . ASP A 1 80 ? 4.160 6.364 1.077 1.00 94.44 80 ASP A N 1
ATOM 653 C CA . ASP A 1 80 ? 5.393 6.905 1.656 1.00 94.44 80 ASP A CA 1
ATOM 654 C C . ASP A 1 80 ? 6.598 6.018 1.333 1.00 94.44 80 ASP A C 1
ATOM 656 O O . ASP A 1 80 ? 7.646 6.508 0.899 1.00 94.44 80 ASP A O 1
ATOM 660 N N . TRP A 1 81 ? 6.439 4.697 1.465 1.00 93.25 81 TRP A N 1
ATOM 661 C CA . TRP A 1 81 ? 7.480 3.737 1.118 1.00 93.25 81 TRP A CA 1
ATOM 662 C C . TRP A 1 81 ? 7.852 3.833 -0.366 1.00 93.25 81 TRP A C 1
ATOM 664 O O . TRP A 1 81 ? 9.036 3.947 -0.685 1.00 93.25 81 TRP A O 1
ATOM 674 N N . MET A 1 82 ? 6.874 3.872 -1.279 1.00 92.25 82 MET A N 1
ATOM 675 C CA . MET A 1 82 ? 7.137 3.982 -2.721 1.00 92.25 82 MET A CA 1
ATOM 676 C C . MET A 1 82 ? 7.815 5.302 -3.088 1.00 92.25 82 MET A C 1
ATOM 678 O O . MET A 1 82 ? 8.739 5.311 -3.901 1.00 92.25 82 MET A O 1
ATOM 682 N N . ASN A 1 83 ? 7.405 6.414 -2.476 1.00 91.38 83 ASN A N 1
ATOM 683 C CA . ASN A 1 83 ? 8.054 7.707 -2.683 1.00 91.38 83 ASN A CA 1
ATOM 684 C C . ASN A 1 83 ? 9.497 7.718 -2.155 1.00 91.38 83 ASN A C 1
ATOM 686 O O . ASN A 1 83 ? 10.366 8.309 -2.794 1.00 91.38 83 ASN A O 1
ATOM 690 N N . SER A 1 84 ? 9.788 7.005 -1.061 1.00 89.88 84 SER A N 1
ATOM 691 C CA . SER A 1 84 ? 11.154 6.874 -0.528 1.00 89.88 84 SER A CA 1
ATOM 692 C C . SER A 1 84 ? 12.108 6.095 -1.447 1.00 89.88 84 SER A C 1
ATOM 694 O O . SER A 1 84 ? 13.321 6.267 -1.350 1.00 89.88 84 SER A O 1
ATOM 696 N N . LYS A 1 85 ? 11.574 5.257 -2.348 1.00 81.25 85 LYS A N 1
ATOM 697 C CA . LYS A 1 85 ? 12.339 4.427 -3.297 1.00 81.25 85 LYS A CA 1
ATOM 698 C C . LYS A 1 85 ? 12.603 5.097 -4.646 1.00 81.25 85 LYS A C 1
ATOM 700 O O . LYS A 1 85 ? 13.294 4.517 -5.473 1.00 81.25 85 LYS A O 1
ATOM 705 N N . LYS A 1 86 ? 12.073 6.301 -4.889 1.00 67.69 86 LYS A N 1
ATOM 706 C CA . LYS A 1 86 ? 12.280 7.055 -6.142 1.00 67.69 86 LYS A CA 1
ATOM 707 C C . LYS A 1 86 ? 13.655 7.754 -6.237 1.00 67.69 86 LYS A C 1
ATOM 709 O O . LYS A 1 86 ? 13.864 8.529 -7.170 1.00 67.69 86 LYS A O 1
ATOM 714 N N . HIS A 1 87 ? 14.571 7.497 -5.300 1.00 49.16 87 HIS A N 1
ATOM 715 C CA . HIS A 1 87 ? 15.913 8.086 -5.200 1.00 49.16 87 HIS A CA 1
ATOM 716 C C . HIS A 1 87 ? 16.990 7.004 -5.164 1.00 49.16 87 HIS A C 1
ATOM 718 O O . HIS A 1 87 ? 18.077 7.272 -5.723 1.00 49.16 87 HIS A O 1
#

Foldseek 3Di:
DDDDQPLRVLCVQLVHPDSCCLAVVCLSRVVVSLVCLVPDDLVVDDVVSLLVSLCRNLVHDSVVVPVPDGSVSSSVSSNVSSVVPND

Mean predicted aligned error: 3.81 Å

Secondary structure (DSSP, 8-state):
-PPPPHHHHHHHHHT-SSTTHHHHTHHHHHHHHHHHHHHS-GGGS-HHHHHHHHHHHHT--TTGGGG--SHHHHHHHHHHHHHHT--

Sequence (87 aa):
MEKKSFLEYLAQEAGCDCLSDLRLRQEQWSSRIIEILENVDTEEYVFSDWKEATSYLTDTDLSILDGIKTKKEAKEYIIDWMNSKKH

pLDDT: mean 89.52, std 9.74, range [41.66, 96.44]

Organism: NCBI:txid553973